Protein AF-A0A838N1I8-F1 (afdb_monomer)

Mean predicted aligned error: 9.78 Å

Solvent-accessible surface area (backbone atoms only — not comparable to full-atom values): 6432 Å² total; per-residue (Å²): 125,80,91,86,69,64,76,57,74,92,73,87,77,55,69,68,59,55,62,69,47,56,84,80,84,59,72,73,76,50,37,42,46,50,54,58,51,42,35,55,70,30,64,53,90,82,84,76,77,94,76,90,78,88,75,81,96,75,74,82,78,85,70,57,55,78,77,49,44,60,57,51,49,52,49,54,51,51,51,49,47,48,57,67,74,46,78,53,76,71,35,73,76,83,77,128

Secondary structure (DSSP, 8-state):
-----SS-S-----HHHHHTTPSP---GGGHHHHHHHHHHHTT----PPP------S-------HHHHHHHHHHHHHHHHHHHHHSTTTTS-----

pLDDT: mean 72.51, std 12.78, range [36.91, 88.31]

Radius of gyration: 15.22 Å; Cα contacts (8 Å, |Δi|>4): 49; chains: 1; bounding box: 43×34×32 Å

Sequence (96 aa):
IRLNDTTNAFKAYRKTAIDGCRPLISPHFNLTVELPLKAIVRGYSWTVIPITWRNRKSGVAKLKLTEMGSRYLFICLYLWLEKYFSRGDYKRHDHI

Structure (mmCIF, N/CA/C/O backbone):
data_AF-A0A838N1I8-F1
#
_entry.id   AF-A0A838N1I8-F1
#
loop_
_atom_site.group_PDB
_atom_site.id
_atom_site.type_symbol
_atom_site.label_atom_id
_atom_site.label_alt_id
_atom_site.label_comp_id
_atom_site.label_asym_id
_atom_site.label_entity_id
_atom_site.label_seq_id
_atom_site.pdbx_PDB_ins_code
_atom_site.Cartn_x
_atom_site.Cartn_y
_atom_site.Cartn_z
_atom_site.occupancy
_atom_site.B_iso_or_equiv
_atom_site.auth_seq_id
_atom_site.auth_comp_id
_atom_site.auth_asym_id
_atom_site.auth_atom_id
_atom_site.pdbx_PDB_model_num
ATOM 1 N N . ILE A 1 1 ? 9.548 -4.419 16.930 1.00 55.47 1 ILE A N 1
ATOM 2 C CA . ILE A 1 1 ? 10.492 -4.745 15.828 1.00 55.47 1 ILE A CA 1
ATOM 3 C C . ILE A 1 1 ? 10.407 -3.625 14.799 1.00 55.47 1 ILE A C 1
ATOM 5 O O . ILE A 1 1 ? 9.299 -3.253 14.431 1.00 55.47 1 ILE A O 1
ATOM 9 N N . ARG A 1 2 ? 11.540 -3.030 14.406 1.00 58.78 2 ARG A N 1
ATOM 10 C CA . ARG A 1 2 ? 11.575 -1.923 13.437 1.00 58.78 2 ARG A CA 1
ATOM 11 C C . ARG A 1 2 ? 11.459 -2.487 12.017 1.00 58.78 2 ARG A C 1
ATOM 13 O O . ARG A 1 2 ? 12.055 -3.516 11.715 1.00 58.78 2 ARG A O 1
ATOM 20 N N . LEU A 1 3 ? 10.665 -1.838 11.172 1.00 62.38 3 LEU A N 1
ATOM 21 C CA . LEU A 1 3 ? 10.492 -2.215 9.770 1.00 62.38 3 LEU A CA 1
ATOM 22 C C . LEU A 1 3 ? 11.831 -2.075 9.038 1.00 62.38 3 LEU A C 1
ATOM 24 O O . LEU A 1 3 ? 12.389 -0.981 9.008 1.00 62.38 3 LEU A O 1
ATOM 28 N N . ASN A 1 4 ? 12.348 -3.184 8.507 1.00 64.62 4 ASN A N 1
ATOM 29 C CA . ASN A 1 4 ? 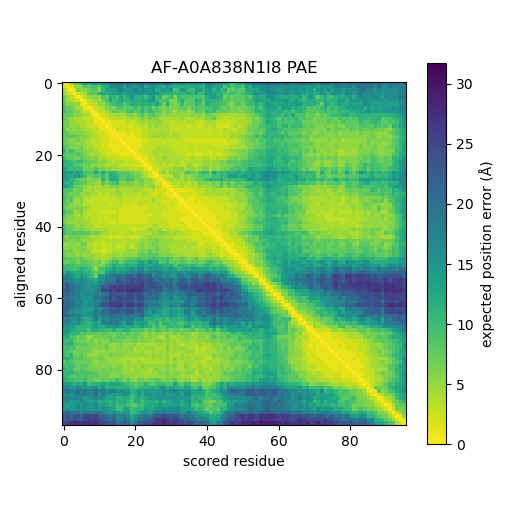13.689 -3.235 7.919 1.00 64.62 4 ASN A CA 1
ATOM 30 C C . ASN A 1 4 ? 13.671 -3.061 6.392 1.00 64.62 4 ASN A C 1
ATOM 32 O O . ASN A 1 4 ? 14.616 -2.534 5.822 1.00 64.62 4 ASN A O 1
ATOM 36 N N . ASP A 1 5 ? 12.587 -3.485 5.734 1.00 65.00 5 ASP A N 1
ATOM 37 C CA . ASP A 1 5 ? 12.436 -3.387 4.282 1.00 65.00 5 ASP A CA 1
ATOM 38 C C . ASP A 1 5 ? 10.951 -3.366 3.882 1.00 65.00 5 ASP A C 1
ATOM 40 O O . ASP A 1 5 ? 10.197 -4.310 4.130 1.00 65.00 5 ASP A O 1
ATOM 44 N N . THR A 1 6 ? 10.517 -2.269 3.263 1.00 62.34 6 THR A N 1
ATOM 45 C CA . THR A 1 6 ? 9.164 -2.101 2.716 1.00 62.34 6 THR A CA 1
ATOM 46 C C . THR A 1 6 ? 9.049 -2.508 1.256 1.00 62.34 6 THR A C 1
ATOM 48 O O . THR A 1 6 ? 7.934 -2.549 0.750 1.00 62.34 6 THR A O 1
ATOM 51 N N . THR A 1 7 ? 10.136 -2.827 0.565 1.00 60.00 7 THR A N 1
ATOM 52 C CA . THR A 1 7 ? 10.110 -3.183 -0.864 1.00 60.00 7 THR A CA 1
ATOM 53 C C . THR A 1 7 ? 9.921 -4.681 -1.099 1.00 60.00 7 THR A C 1
ATOM 55 O O . THR A 1 7 ? 9.560 -5.103 -2.198 1.00 60.00 7 THR A O 1
ATOM 58 N N . ASN A 1 8 ? 10.091 -5.493 -0.051 1.00 68.94 8 ASN A N 1
ATOM 59 C CA . ASN A 1 8 ? 9.854 -6.929 -0.107 1.00 68.94 8 ASN A CA 1
ATOM 60 C C . ASN A 1 8 ? 8.365 -7.253 -0.369 1.00 68.94 8 ASN A C 1
ATOM 62 O O . ASN A 1 8 ? 7.465 -6.585 0.145 1.00 68.94 8 ASN A O 1
ATOM 66 N N . ALA A 1 9 ? 8.107 -8.299 -1.155 1.00 69.75 9 ALA A N 1
ATOM 67 C CA . ALA A 1 9 ? 6.768 -8.797 -1.468 1.00 69.75 9 ALA A CA 1
ATOM 68 C C . ALA A 1 9 ? 6.225 -9.820 -0.446 1.00 69.75 9 ALA A C 1
ATOM 70 O O . ALA A 1 9 ? 5.040 -10.143 -0.490 1.00 69.75 9 ALA A O 1
ATOM 71 N N . PHE A 1 10 ? 7.046 -10.317 0.487 1.00 76.81 10 PHE A N 1
ATOM 72 C CA . PHE A 1 10 ? 6.621 -11.214 1.569 1.00 76.81 10 PHE A CA 1
ATOM 73 C C . PHE A 1 10 ? 5.790 -10.462 2.609 1.00 76.81 10 PHE A C 1
ATOM 75 O O . PHE A 1 10 ? 6.291 -10.016 3.642 1.00 76.81 10 PHE A O 1
ATOM 82 N N . LYS A 1 11 ? 4.502 -10.293 2.309 1.00 83.44 11 LYS A N 1
ATOM 83 C CA . LYS A 1 11 ? 3.538 -9.600 3.163 1.00 83.44 11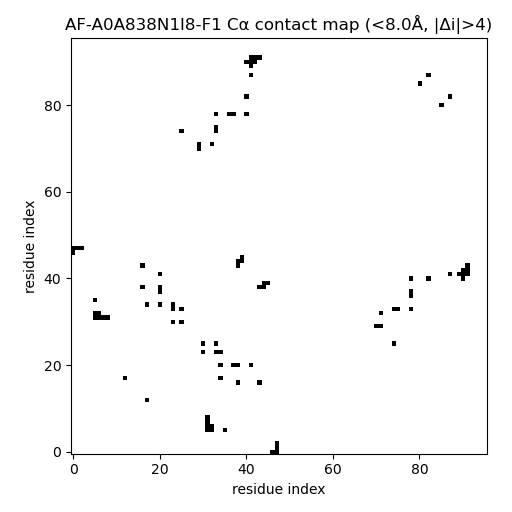 LYS A CA 1
ATOM 84 C C . LYS A 1 11 ? 2.193 -10.300 3.096 1.00 83.44 11 LYS A C 1
ATOM 86 O O . LYS A 1 11 ? 1.729 -10.669 2.022 1.00 83.44 11 LYS A O 1
ATOM 91 N N . ALA A 1 12 ? 1.562 -10.448 4.252 1.00 84.62 12 ALA A N 1
ATOM 92 C CA . ALA A 1 12 ? 0.212 -10.971 4.367 1.00 84.62 12 ALA A CA 1
ATOM 93 C C . ALA A 1 12 ? -0.731 -9.841 4.782 1.00 84.62 12 ALA A C 1
ATOM 95 O O . ALA A 1 12 ? -0.446 -9.101 5.724 1.00 84.62 12 ALA A O 1
ATOM 96 N N . TYR A 1 13 ? -1.862 -9.728 4.091 1.00 86.25 13 TYR A N 1
ATOM 97 C CA . TYR A 1 13 ? -2.885 -8.725 4.366 1.00 86.25 13 TYR A CA 1
ATOM 98 C C . TYR A 1 13 ? -4.226 -9.407 4.602 1.00 86.25 13 TYR A C 1
ATOM 100 O O . TYR A 1 13 ? -4.583 -10.366 3.918 1.00 86.25 13 TYR A O 1
ATOM 108 N N . ARG A 1 14 ? -4.999 -8.887 5.557 1.00 87.31 14 ARG A N 1
ATOM 109 C CA . ARG A 1 14 ? -6.409 -9.264 5.698 1.00 87.31 14 ARG A CA 1
ATOM 110 C C . ARG A 1 14 ? -7.198 -8.693 4.523 1.00 87.31 14 ARG A C 1
ATOM 112 O O . ARG A 1 14 ? -6.912 -7.583 4.077 1.00 87.31 14 ARG A O 1
ATOM 119 N N . LYS A 1 15 ? -8.243 -9.401 4.089 1.00 88.31 15 LYS A N 1
ATOM 120 C CA . LYS A 1 15 ? -9.155 -8.924 3.035 1.00 88.31 15 LYS A CA 1
ATOM 121 C C . LYS A 1 15 ? -9.702 -7.523 3.342 1.00 88.31 15 LYS A C 1
ATOM 123 O O . LYS A 1 15 ? -9.638 -6.648 2.491 1.00 88.31 15 LYS A O 1
ATOM 128 N N . THR A 1 16 ? -10.121 -7.288 4.586 1.00 86.38 16 THR A N 1
ATOM 129 C CA . THR A 1 16 ? -10.628 -5.987 5.053 1.00 86.38 16 THR A CA 1
ATOM 130 C C . THR A 1 16 ? -9.607 -4.858 4.919 1.00 86.38 16 THR A C 1
ATOM 132 O O . THR A 1 16 ? -9.981 -3.740 4.588 1.00 86.38 16 THR A O 1
ATOM 135 N N . ALA A 1 17 ? -8.317 -5.144 5.124 1.00 86.44 17 ALA A N 1
ATOM 136 C CA . ALA A 1 17 ? -7.256 -4.160 4.944 1.00 86.44 17 ALA A CA 1
ATOM 137 C C . ALA A 1 17 ? -7.038 -3.829 3.462 1.00 86.44 17 ALA A C 1
ATOM 139 O O . ALA A 1 17 ? -6.828 -2.669 3.127 1.00 86.44 17 ALA A O 1
ATOM 140 N N . ILE A 1 18 ? -7.126 -4.825 2.573 1.00 86.69 18 ILE A N 1
ATOM 141 C CA . ILE A 1 18 ? -7.033 -4.605 1.122 1.00 86.69 18 ILE A CA 1
ATOM 142 C C . ILE A 1 18 ? -8.213 -3.755 0.648 1.00 86.69 18 ILE A C 1
ATOM 144 O O . ILE A 1 18 ? -8.003 -2.741 -0.015 1.00 86.69 18 ILE A O 1
ATOM 148 N N . ASP A 1 19 ? -9.436 -4.133 1.027 1.00 86.06 19 ASP A N 1
ATOM 149 C CA . ASP A 1 19 ? -10.648 -3.406 0.645 1.00 86.06 19 ASP A CA 1
ATOM 150 C C . ASP A 1 19 ? -10.630 -1.972 1.182 1.00 86.06 19 ASP A C 1
ATOM 152 O O . ASP A 1 19 ? -10.871 -1.027 0.434 1.00 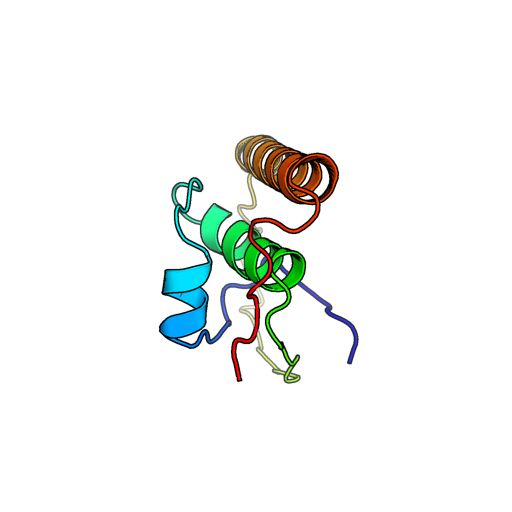86.06 19 ASP A O 1
ATOM 156 N N . GLY A 1 20 ? -10.226 -1.787 2.437 1.00 84.69 20 GLY A N 1
ATOM 157 C CA . GLY A 1 20 ? -10.104 -0.471 3.046 1.00 84.69 20 GLY A CA 1
ATOM 158 C C . GLY A 1 20 ? -8.885 0.342 2.609 1.00 84.69 20 GLY A C 1
ATOM 159 O O . GLY A 1 20 ? -8.776 1.485 3.038 1.00 84.69 20 GLY A O 1
ATOM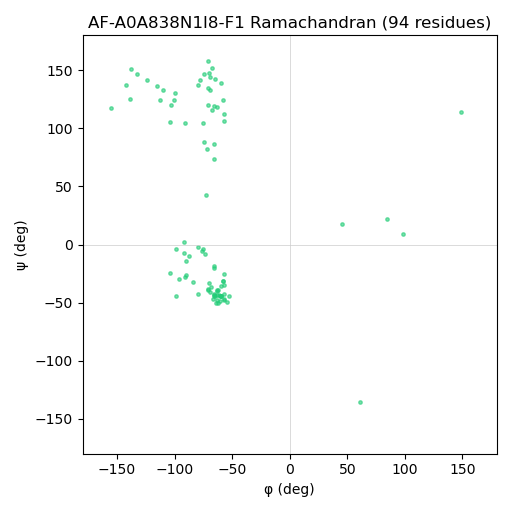 160 N N . CYS A 1 21 ? -7.980 -0.191 1.780 1.00 85.38 21 CYS A N 1
ATOM 161 C CA . CYS A 1 21 ? -6.894 0.563 1.134 1.00 85.38 21 CYS A CA 1
ATOM 162 C C . CYS A 1 21 ? -7.224 0.965 -0.313 1.00 85.38 21 CYS A C 1
ATOM 164 O O . CYS A 1 21 ? -6.431 1.663 -0.948 1.00 85.38 21 CYS A O 1
ATOM 166 N N . ARG A 1 22 ? -8.378 0.548 -0.849 1.00 83.56 22 ARG A N 1
ATOM 167 C CA . ARG A 1 22 ? -8.837 0.979 -2.174 1.00 83.56 22 ARG A CA 1
ATOM 168 C C . ARG A 1 22 ? -9.189 2.481 -2.174 1.00 83.56 22 ARG A C 1
ATOM 170 O O . ARG A 1 22 ? -9.571 3.014 -1.126 1.00 83.56 22 ARG A O 1
ATOM 177 N N . PRO A 1 23 ? -9.069 3.173 -3.324 1.00 85.00 23 PRO A N 1
ATOM 178 C CA . PRO A 1 23 ? -8.543 2.693 -4.609 1.00 85.00 23 PRO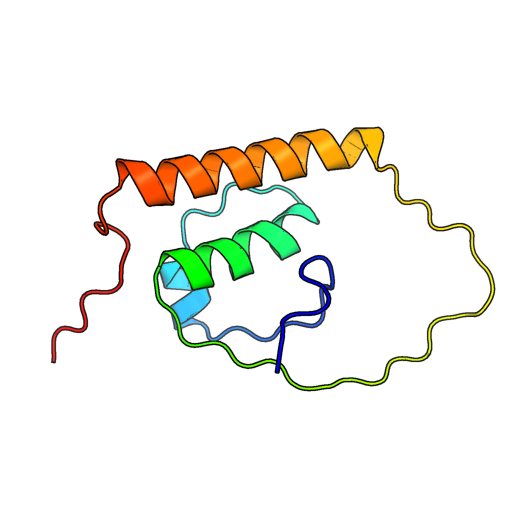 A CA 1
ATOM 179 C C . PRO A 1 23 ? -7.010 2.560 -4.596 1.00 85.00 23 PRO A C 1
ATOM 181 O O . PRO A 1 23 ? -6.331 3.340 -3.938 1.00 85.00 23 PRO A O 1
ATOM 184 N N . LEU A 1 24 ? -6.463 1.576 -5.315 1.00 83.06 24 LEU A N 1
ATOM 185 C CA . LEU A 1 24 ? -5.016 1.392 -5.497 1.00 83.06 24 LEU A CA 1
ATOM 186 C C . LEU A 1 24 ? -4.619 1.961 -6.858 1.00 83.06 24 LEU A C 1
ATOM 188 O O . LEU A 1 24 ? -5.276 1.658 -7.853 1.00 83.06 24 LEU A O 1
ATOM 192 N N . ILE A 1 25 ? -3.580 2.790 -6.893 1.00 77.19 25 ILE A N 1
ATOM 193 C CA . ILE A 1 25 ? -3.193 3.544 -8.098 1.00 77.19 25 ILE A CA 1
ATOM 194 C C . ILE A 1 25 ? -1.965 2.914 -8.765 1.00 77.19 25 ILE A C 1
ATOM 196 O O . ILE A 1 25 ? -1.751 3.065 -9.966 1.00 77.19 25 ILE A O 1
ATOM 200 N N . SER A 1 26 ? -1.155 2.184 -8.002 1.00 75.50 26 SER A N 1
ATOM 201 C CA . SER A 1 26 ? 0.129 1.652 -8.442 1.00 75.50 26 SER A CA 1
ATOM 202 C C . SER A 1 26 ? 0.002 0.516 -9.456 1.00 75.50 26 SER A C 1
ATOM 204 O O . SER A 1 26 ? -0.484 -0.562 -9.103 1.00 75.50 26 SER A O 1
ATOM 206 N N . PRO A 1 27 ? 0.549 0.670 -10.675 1.00 69.00 27 PRO A N 1
ATOM 207 C CA . PRO A 1 27 ? 0.716 -0.454 -11.582 1.00 69.00 27 PRO A CA 1
ATOM 208 C C . PRO A 1 27 ? 1.936 -1.305 -11.182 1.00 69.00 27 PRO A C 1
ATOM 210 O O . PRO A 1 27 ? 2.998 -0.782 -10.830 1.00 69.00 27 PRO A O 1
ATOM 213 N N . HIS A 1 28 ? 1.806 -2.628 -11.303 1.00 72.44 28 HIS A N 1
ATOM 214 C CA . HIS A 1 28 ? 2.875 -3.621 -11.107 1.00 72.44 28 HIS A CA 1
ATOM 215 C C . HIS A 1 28 ? 3.497 -3.639 -9.692 1.00 72.44 28 HIS A C 1
ATOM 217 O O . HIS A 1 28 ? 2.798 -3.640 -8.683 1.00 72.44 28 HIS A O 1
ATOM 223 N N . PHE A 1 29 ? 4.832 -3.712 -9.617 1.00 68.88 29 PHE A N 1
ATOM 224 C CA . PHE A 1 29 ? 5.603 -3.946 -8.394 1.00 68.88 29 PHE A CA 1
ATOM 225 C C . PHE A 1 29 ? 5.499 -2.798 -7.379 1.00 68.88 29 PHE A C 1
ATOM 227 O O . PHE A 1 29 ? 5.695 -3.001 -6.190 1.00 68.88 29 PHE A O 1
ATOM 234 N N . ASN A 1 30 ? 5.075 -1.620 -7.824 1.00 74.06 30 ASN A N 1
ATOM 235 C CA . ASN A 1 30 ? 4.785 -0.470 -6.977 1.00 74.06 30 ASN A CA 1
ATOM 236 C C . ASN A 1 30 ? 3.724 -0.748 -5.890 1.00 74.06 30 ASN A C 1
ATOM 238 O O . ASN A 1 30 ? 3.744 -0.123 -4.826 1.00 74.06 30 ASN A O 1
ATOM 242 N N . LEU A 1 31 ? 2.836 -1.724 -6.122 1.00 79.38 31 LEU A N 1
ATOM 243 C CA . LEU A 1 31 ? 1.824 -2.153 -5.156 1.00 79.38 31 LEU A CA 1
ATOM 244 C C . LEU A 1 31 ? 2.438 -2.627 -3.829 1.00 79.38 31 LEU A C 1
ATOM 246 O O . LEU A 1 31 ? 1.838 -2.433 -2.770 1.00 79.38 31 LEU A O 1
ATOM 250 N N . THR A 1 32 ? 3.643 -3.210 -3.862 1.00 80.44 32 THR A N 1
ATOM 251 C CA . THR A 1 32 ? 4.331 -3.693 -2.652 1.00 80.44 32 THR A CA 1
ATOM 252 C C . THR A 1 32 ? 4.722 -2.556 -1.712 1.00 80.44 32 THR A C 1
ATOM 254 O O . THR A 1 32 ? 4.909 -2.812 -0.521 1.00 80.44 32 THR A O 1
ATOM 257 N N . VAL A 1 33 ? 4.804 -1.322 -2.221 1.00 82.00 33 VAL A N 1
ATOM 258 C CA . VAL A 1 33 ? 5.105 -0.099 -1.467 1.00 82.00 33 VAL A CA 1
ATOM 259 C C . VAL A 1 33 ? 3.826 0.670 -1.136 1.00 82.00 33 VAL A C 1
ATOM 261 O O . VAL A 1 33 ? 3.651 1.068 0.015 1.00 82.00 33 VAL A O 1
ATOM 264 N N . GLU A 1 34 ? 2.899 0.821 -2.088 1.00 85.12 34 GLU A N 1
ATOM 265 C CA . GLU A 1 34 ? 1.650 1.565 -1.858 1.00 85.12 34 GLU A CA 1
ATOM 266 C C . GLU A 1 34 ? 0.779 0.922 -0.776 1.00 85.12 34 GLU A C 1
ATOM 268 O O . GLU A 1 34 ? 0.356 1.603 0.155 1.00 85.12 34 GLU A O 1
ATOM 273 N N . LEU A 1 35 ? 0.526 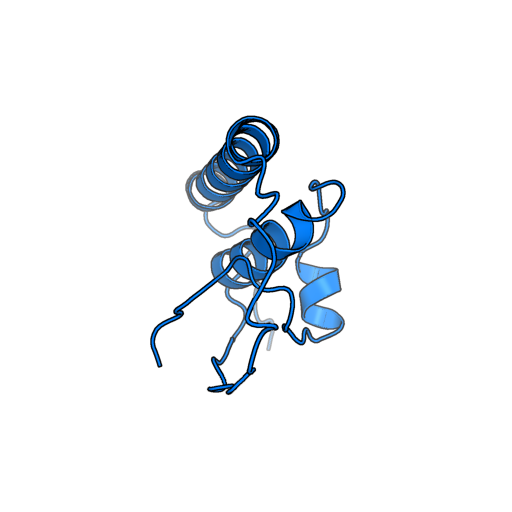-0.385 -0.870 1.00 86.06 35 LEU A N 1
ATOM 274 C CA . LEU A 1 35 ? -0.394 -1.080 0.028 1.00 86.06 35 LEU A CA 1
ATOM 275 C C . LEU A 1 35 ? 0.018 -1.009 1.516 1.00 86.06 35 LEU A C 1
ATOM 277 O O . LEU A 1 35 ? -0.821 -0.646 2.342 1.00 86.06 35 LEU A O 1
ATOM 281 N N . PRO A 1 36 ? 1.275 -1.299 1.911 1.00 84.75 36 PRO A N 1
ATOM 282 C CA . PRO A 1 36 ? 1.687 -1.161 3.308 1.00 84.75 36 PRO A CA 1
ATOM 283 C C . PRO A 1 36 ? 1.730 0.294 3.769 1.00 84.75 36 PRO A C 1
ATOM 285 O O . PRO A 1 36 ? 1.371 0.562 4.913 1.00 84.75 36 PRO A O 1
ATOM 288 N N . LEU A 1 37 ? 2.136 1.237 2.913 1.00 85.06 37 LEU A N 1
ATOM 289 C CA . LEU A 1 37 ? 2.126 2.650 3.287 1.00 85.06 37 LEU A CA 1
ATOM 290 C C . LEU A 1 37 ? 0.691 3.154 3.500 1.00 85.06 37 LEU A C 1
ATOM 292 O O . LEU A 1 37 ? 0.437 3.801 4.514 1.00 85.06 37 LEU A O 1
ATOM 296 N N . LYS A 1 38 ? -0.266 2.788 2.634 1.00 87.06 38 LYS A N 1
ATOM 297 C CA . LYS A 1 38 ? -1.697 3.071 2.843 1.00 87.06 38 LYS A CA 1
ATOM 298 C C . LYS A 1 38 ? -2.223 2.437 4.119 1.00 87.06 38 LYS A C 1
ATOM 300 O O . LYS A 1 38 ? -2.891 3.122 4.887 1.00 87.06 38 LYS A O 1
ATOM 305 N N . ALA A 1 39 ? -1.882 1.178 4.389 1.00 87.00 39 ALA A N 1
ATOM 306 C CA . ALA A 1 39 ? -2.287 0.514 5.624 1.00 87.00 39 ALA A CA 1
ATOM 307 C C . ALA A 1 39 ? -1.807 1.290 6.867 1.00 87.00 39 ALA A C 1
ATOM 309 O O . ALA A 1 39 ? -2.585 1.502 7.795 1.00 87.00 39 ALA A O 1
ATOM 310 N N . ILE A 1 40 ? -0.565 1.791 6.854 1.00 84.56 40 ILE A N 1
ATOM 311 C CA . ILE A 1 40 ? -0.008 2.614 7.940 1.00 84.56 40 ILE A CA 1
ATOM 312 C C . ILE A 1 40 ? -0.721 3.970 8.036 1.00 84.56 40 ILE A C 1
ATOM 314 O O . ILE A 1 40 ? -1.104 4.383 9.129 1.00 84.56 40 ILE A O 1
ATOM 318 N N . VAL A 1 41 ? -0.922 4.668 6.912 1.00 83.12 41 VAL A N 1
ATOM 319 C CA . VAL A 1 41 ? -1.582 5.989 6.883 1.00 83.12 41 VAL A CA 1
ATOM 320 C C . VAL A 1 41 ? -3.036 5.905 7.358 1.00 83.12 41 VAL A C 1
ATOM 322 O O . VAL A 1 41 ? -3.479 6.767 8.118 1.00 83.12 41 VAL A O 1
ATOM 325 N N . ARG A 1 42 ? -3.757 4.846 6.970 1.00 83.69 42 ARG A N 1
ATOM 326 C CA . ARG A 1 42 ? -5.163 4.603 7.338 1.00 83.69 42 ARG A CA 1
ATOM 327 C C . ARG A 1 42 ? -5.346 4.016 8.742 1.00 83.69 42 ARG A C 1
ATOM 329 O O . ARG A 1 42 ? -6.480 3.853 9.183 1.00 83.69 42 ARG A O 1
ATOM 336 N N . GLY A 1 43 ? -4.252 3.745 9.458 1.00 82.12 43 GLY A N 1
ATOM 337 C CA . GLY A 1 43 ? -4.280 3.336 10.864 1.00 82.12 43 GLY A CA 1
ATOM 338 C C . GLY A 1 43 ? -4.506 1.843 11.102 1.00 82.12 43 GLY A C 1
ATOM 339 O O . GLY A 1 43 ? -4.925 1.461 12.189 1.00 82.12 43 GLY A O 1
ATOM 340 N N . TYR A 1 44 ? -4.231 0.981 10.121 1.00 85.19 44 TYR A N 1
ATOM 341 C CA . TYR A 1 44 ? -4.303 -0.464 10.334 1.00 85.19 44 TYR A CA 1
ATOM 342 C C . TYR A 1 44 ? -3.190 -0.945 11.265 1.00 85.19 44 TYR A C 1
ATOM 344 O O . TYR A 1 44 ? -2.048 -0.483 11.198 1.00 85.19 44 TYR A O 1
ATOM 352 N N . SER A 1 45 ? -3.508 -1.938 12.096 1.00 83.50 45 SER A N 1
ATOM 353 C CA . SER A 1 45 ? -2.499 -2.646 12.874 1.00 83.50 45 SER A CA 1
ATOM 354 C C . SER A 1 45 ? -1.642 -3.521 11.959 1.00 83.50 45 SER A C 1
ATOM 356 O O . SER A 1 45 ? -2.134 -4.227 11.075 1.00 83.50 45 SER A O 1
ATOM 358 N N . TRP A 1 46 ? -0.333 -3.469 12.170 1.00 84.62 46 TRP A N 1
ATOM 359 C CA . TRP A 1 46 ? 0.641 -4.267 11.438 1.00 84.62 46 TRP A CA 1
ATOM 360 C C . TRP A 1 46 ? 1.685 -4.805 12.410 1.00 84.62 46 TRP A C 1
ATOM 362 O O . TRP A 1 46 ? 1.971 -4.204 13.445 1.00 84.62 46 TRP A O 1
ATOM 372 N N . THR A 1 47 ? 2.248 -5.960 12.074 1.00 83.50 47 THR A N 1
ATOM 373 C CA . THR A 1 47 ? 3.328 -6.584 12.835 1.00 83.50 47 THR A CA 1
ATOM 374 C C . THR A 1 47 ? 4.429 -7.025 11.884 1.00 83.50 47 THR A C 1
ATOM 376 O O . THR A 1 47 ? 4.162 -7.390 10.738 1.00 83.50 47 THR A O 1
ATOM 379 N N . VAL A 1 48 ? 5.674 -6.965 12.352 1.00 81.62 48 VAL A N 1
ATOM 380 C CA . VAL A 1 48 ? 6.836 -7.452 11.605 1.00 81.62 48 VAL A CA 1
ATOM 381 C C . VAL A 1 48 ? 7.241 -8.781 12.200 1.00 81.62 48 VAL A C 1
ATOM 383 O O . VAL A 1 48 ? 7.601 -8.850 13.373 1.00 81.62 48 VAL A O 1
ATOM 386 N N . ILE A 1 49 ? 7.216 -9.817 11.372 1.00 79.75 49 ILE A N 1
ATOM 387 C CA . ILE A 1 49 ? 7.687 -11.147 11.739 1.00 79.75 49 ILE A CA 1
ATOM 388 C C . ILE A 1 49 ? 9.091 -11.303 11.150 1.00 79.75 49 ILE A C 1
ATOM 390 O O . ILE A 1 49 ? 9.259 -11.096 9.945 1.00 79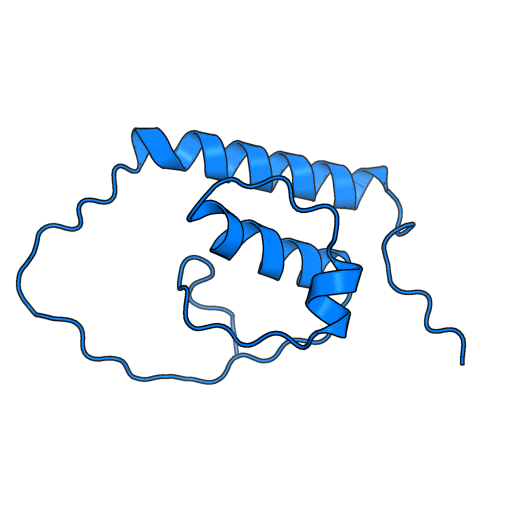.75 49 ILE A O 1
ATOM 394 N N . PRO A 1 50 ? 10.114 -11.621 11.964 1.00 75.44 50 PRO A N 1
ATOM 395 C CA . PRO A 1 50 ? 11.448 -11.862 11.442 1.00 75.44 50 PRO A CA 1
ATOM 396 C C . PRO A 1 50 ? 11.420 -13.124 10.575 1.00 75.44 50 PRO A C 1
ATOM 398 O O . PRO A 1 50 ? 11.100 -14.208 11.054 1.00 75.44 50 PRO A O 1
ATOM 401 N N . ILE A 1 51 ? 11.755 -12.975 9.296 1.00 69.62 51 ILE A N 1
ATOM 402 C CA . ILE A 1 51 ? 11.898 -14.088 8.357 1.00 69.62 51 ILE A CA 1
ATOM 403 C C . ILE A 1 51 ? 13.354 -14.181 7.905 1.00 69.62 51 ILE A C 1
ATOM 405 O O . ILE A 1 51 ? 13.988 -13.172 7.596 1.00 69.62 51 ILE A O 1
ATOM 409 N N . THR A 1 52 ? 13.896 -15.394 7.862 1.00 66.62 52 THR A N 1
ATOM 410 C CA . THR A 1 52 ? 15.234 -15.669 7.333 1.00 66.62 52 THR A CA 1
ATOM 411 C C . THR A 1 52 ? 15.098 -16.303 5.953 1.00 66.62 52 THR A C 1
ATOM 413 O O . THR A 1 52 ? 14.727 -17.463 5.811 1.00 66.62 52 THR A O 1
ATOM 416 N N . TRP A 1 53 ? 15.392 -15.532 4.904 1.00 65.62 53 TRP A N 1
ATOM 417 C CA . TRP A 1 53 ? 15.408 -16.027 3.527 1.00 65.62 53 TRP A CA 1
ATOM 418 C C . TRP A 1 53 ? 16.839 -16.022 2.987 1.00 65.62 53 TRP A C 1
ATOM 420 O O . TRP A 1 53 ? 17.506 -14.987 2.985 1.00 65.62 53 TRP A O 1
ATOM 430 N N . ARG A 1 54 ? 17.333 -17.173 2.520 1.00 59.69 54 ARG A N 1
ATOM 431 C CA . ARG A 1 54 ? 18.643 -17.275 1.857 1.00 59.69 54 ARG A CA 1
ATOM 432 C C . ARG A 1 54 ? 18.459 -17.086 0.352 1.00 59.69 54 ARG A C 1
ATOM 434 O O . ARG A 1 54 ? 18.000 -17.991 -0.336 1.00 59.69 54 ARG A O 1
ATOM 441 N N . ASN A 1 55 ? 18.824 -15.910 -0.157 1.00 58.22 55 ASN A N 1
ATOM 442 C CA . ASN A 1 55 ? 18.816 -15.630 -1.596 1.00 58.22 55 ASN A CA 1
ATOM 443 C C . ASN A 1 55 ? 19.935 -16.396 -2.339 1.00 58.22 55 ASN A C 1
ATOM 445 O O . ASN A 1 55 ? 20.944 -16.775 -1.740 1.00 58.22 55 ASN A O 1
ATOM 449 N N . ARG A 1 56 ? 19.780 -16.601 -3.658 1.00 51.31 56 ARG A N 1
ATOM 450 C CA . ARG A 1 56 ? 20.854 -17.122 -4.536 1.00 51.31 56 ARG A CA 1
ATOM 451 C C . ARG A 1 56 ? 22.076 -16.188 -4.504 1.00 51.31 56 ARG A C 1
ATOM 453 O O . ARG A 1 56 ? 21.920 -14.974 -4.554 1.00 51.31 56 ARG A O 1
ATOM 460 N N . LYS A 1 57 ? 23.286 -16.765 -4.471 1.00 56.72 57 LYS A N 1
ATOM 461 C CA . LYS A 1 57 ? 24.583 -16.056 -4.364 1.00 56.72 57 LYS A CA 1
ATOM 462 C C . LYS A 1 57 ? 25.047 -15.333 -5.643 1.00 56.72 57 LYS A C 1
ATOM 464 O O . LYS A 1 57 ? 26.036 -14.615 -5.593 1.00 56.72 57 LYS A O 1
ATOM 469 N N . SER A 1 58 ? 24.372 -15.514 -6.779 1.00 47.00 58 SER A N 1
ATOM 470 C CA . SER A 1 58 ? 24.814 -14.995 -8.080 1.00 47.00 58 SER A CA 1
ATOM 471 C C . SER A 1 58 ? 23.651 -14.425 -8.893 1.00 47.00 58 SER A C 1
ATOM 473 O O . SER A 1 58 ? 22.666 -15.119 -9.150 1.00 47.00 58 SER A O 1
ATOM 475 N N . GLY A 1 59 ? 23.801 -13.171 -9.317 1.00 49.94 59 GLY A N 1
ATOM 476 C CA . GLY A 1 59 ? 22.856 -12.436 -10.152 1.00 49.94 59 GLY A CA 1
ATOM 477 C C . GLY A 1 59 ? 22.919 -10.952 -9.818 1.00 49.94 59 GLY A C 1
ATOM 478 O O . GLY A 1 59 ? 22.580 -10.558 -8.706 1.00 49.94 59 GLY A O 1
ATOM 479 N N . VAL A 1 60 ? 23.372 -10.126 -10.764 1.00 49.72 60 VAL A N 1
ATOM 480 C CA . VAL A 1 60 ? 23.317 -8.666 -10.619 1.00 49.72 60 VAL A CA 1
ATOM 481 C C . VAL A 1 60 ? 21.856 -8.291 -10.405 1.00 49.72 60 VAL A C 1
ATOM 483 O O . VAL A 1 60 ? 21.000 -8.667 -11.210 1.00 49.72 60 VAL A O 1
ATOM 486 N N . ALA A 1 61 ? 21.557 -7.583 -9.316 1.00 50.44 61 ALA A N 1
ATOM 487 C CA . ALA A 1 61 ? 20.228 -7.047 -9.103 1.00 50.44 61 ALA A CA 1
ATOM 488 C C . ALA A 1 61 ? 19.888 -6.157 -10.307 1.00 50.44 61 ALA A C 1
ATOM 490 O O . ALA A 1 61 ? 20.413 -5.055 -10.439 1.00 50.44 61 ALA A O 1
ATOM 491 N N . LYS A 1 62 ? 19.005 -6.625 -11.199 1.00 50.78 62 LYS A N 1
ATOM 492 C CA . LYS A 1 62 ? 18.419 -5.821 -12.288 1.00 50.78 62 LYS A CA 1
ATOM 493 C C . LYS A 1 62 ? 17.406 -4.816 -11.722 1.00 50.78 62 LYS A C 1
ATOM 495 O O . LYS A 1 62 ? 16.313 -4.633 -12.252 1.00 50.78 62 LYS A O 1
ATOM 500 N N . LEU A 1 63 ? 17.756 -4.184 -10.607 1.00 53.31 63 LEU A N 1
ATOM 501 C CA . LEU A 1 63 ? 17.036 -3.074 -10.022 1.00 53.31 63 LEU A CA 1
ATOM 502 C C . LEU A 1 63 ? 17.339 -1.860 -10.900 1.00 53.31 63 LEU A C 1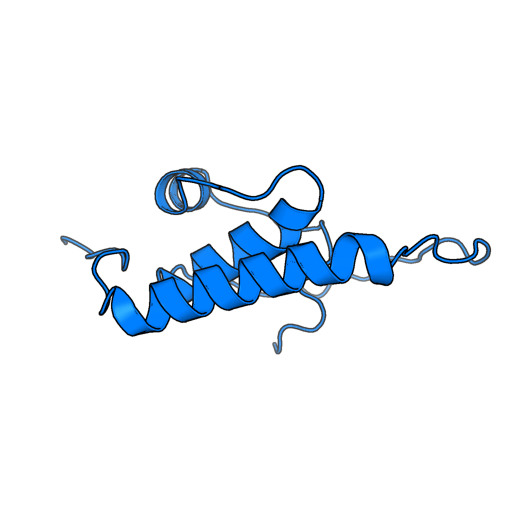
ATOM 504 O O . LEU A 1 63 ? 18.295 -1.122 -10.677 1.00 53.31 63 LEU A O 1
ATOM 508 N N . LYS A 1 64 ? 16.526 -1.678 -11.945 1.00 55.03 64 LYS A N 1
ATOM 509 C CA . LYS A 1 64 ? 16.441 -0.425 -12.701 1.00 55.03 64 LYS A CA 1
ATOM 510 C C . LYS A 1 64 ? 15.875 0.669 -11.783 1.00 55.03 64 LYS A C 1
ATOM 512 O O . LYS A 1 64 ? 14.708 1.047 -11.883 1.00 55.03 64 LYS A O 1
ATOM 517 N N . LEU A 1 65 ? 16.698 1.136 -10.842 1.00 55.84 65 LEU A N 1
ATOM 518 C CA . LEU A 1 65 ? 16.354 2.144 -9.835 1.00 55.84 65 LEU A CA 1
ATOM 519 C C . LEU A 1 65 ? 15.893 3.455 -10.477 1.00 55.84 65 LEU A C 1
ATOM 521 O O . LEU A 1 65 ? 15.039 4.136 -9.928 1.00 55.84 65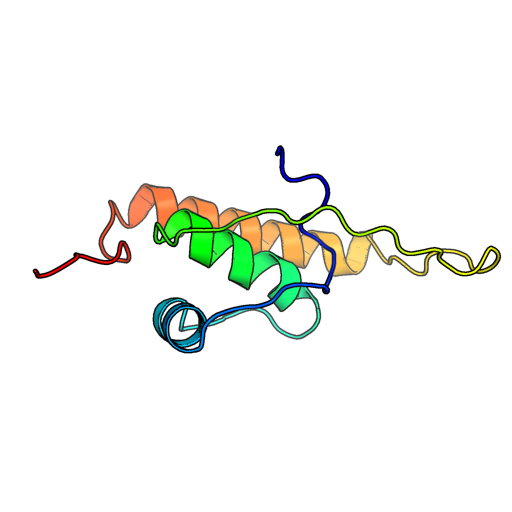 LEU A O 1
ATOM 525 N N . THR A 1 66 ? 16.418 3.789 -11.653 1.00 56.12 66 THR A N 1
ATOM 526 C CA . THR A 1 66 ? 16.078 5.008 -12.395 1.00 56.12 66 THR A CA 1
ATOM 527 C C . THR A 1 66 ? 14.670 4.971 -12.989 1.00 56.12 66 THR A C 1
ATOM 529 O O . THR A 1 66 ? 13.960 5.969 -12.936 1.00 56.12 66 THR A O 1
ATOM 532 N N . GLU A 1 67 ? 14.226 3.819 -13.498 1.00 60.62 67 GLU A N 1
ATOM 533 C CA . GLU A 1 67 ? 12.904 3.668 -14.126 1.00 60.62 67 GLU A CA 1
ATOM 534 C C . GLU A 1 67 ? 11.791 3.409 -13.092 1.00 60.62 67 GLU A C 1
ATOM 536 O O . GLU A 1 67 ? 10.650 3.835 -13.273 1.00 60.62 67 GLU A O 1
ATOM 541 N N . MET A 1 68 ? 12.114 2.725 -11.984 1.00 62.62 68 MET A N 1
ATOM 542 C CA . MET A 1 68 ? 11.162 2.463 -10.895 1.00 62.62 68 MET A CA 1
ATOM 543 C C . MET A 1 68 ? 11.162 3.544 -9.805 1.00 62.62 68 MET A C 1
ATOM 545 O O . MET A 1 68 ? 10.130 3.775 -9.180 1.00 62.62 68 MET A O 1
ATOM 549 N N . GLY A 1 69 ? 12.284 4.234 -9.588 1.00 66.75 69 GLY A N 1
ATOM 550 C CA . GLY A 1 69 ? 12.452 5.227 -8.523 1.00 66.75 69 GLY A CA 1
ATOM 551 C C . GLY A 1 69 ? 11.517 6.424 -8.653 1.00 66.75 69 GLY A C 1
ATOM 552 O O . GLY A 1 69 ? 10.942 6.852 -7.656 1.00 66.75 69 GLY A O 1
ATOM 553 N N . SER A 1 70 ? 11.286 6.913 -9.874 1.00 74.69 70 SER A N 1
ATOM 554 C CA . SER A 1 70 ? 10.329 7.999 -10.129 1.00 74.69 70 SER A CA 1
ATOM 555 C C . SER A 1 70 ? 8.893 7.599 -9.776 1.00 74.69 70 SER A C 1
ATOM 557 O O . SER A 1 70 ? 8.158 8.384 -9.181 1.00 74.69 70 SER A O 1
ATOM 559 N N . ARG A 1 71 ? 8.504 6.351 -10.069 1.00 74.56 71 ARG A N 1
ATOM 560 C CA . ARG A 1 71 ? 7.175 5.819 -9.738 1.00 74.56 71 ARG A CA 1
ATOM 561 C C . ARG A 1 71 ? 7.006 5.634 -8.232 1.00 74.56 71 ARG A C 1
ATOM 563 O O . ARG A 1 71 ? 5.965 6.002 -7.695 1.00 74.56 71 ARG A O 1
ATOM 570 N N . TYR A 1 72 ? 8.035 5.140 -7.542 1.00 74.94 72 TYR A N 1
ATOM 571 C CA . TYR A 1 72 ? 8.028 5.071 -6.079 1.00 74.94 72 TYR A CA 1
ATOM 572 C C . TYR A 1 72 ? 7.951 6.450 -5.437 1.00 74.94 72 TYR A C 1
ATOM 574 O O . TYR A 1 72 ? 7.164 6.641 -4.514 1.00 74.94 72 TYR A O 1
ATOM 582 N N . LEU A 1 73 ? 8.721 7.418 -5.939 1.00 80.94 73 LEU A N 1
ATOM 583 C CA . LEU A 1 73 ? 8.678 8.792 -5.452 1.00 80.94 73 LEU A CA 1
ATOM 584 C C . LEU A 1 73 ? 7.281 9.394 -5.629 1.00 80.94 73 LEU A C 1
ATOM 586 O O . LEU A 1 73 ? 6.758 9.985 -4.688 1.00 80.94 73 LEU A O 1
ATOM 590 N N . PHE A 1 74 ? 6.654 9.189 -6.790 1.00 83.62 74 PHE A N 1
ATOM 591 C CA . PHE A 1 74 ? 5.285 9.634 -7.050 1.00 83.62 74 PHE A CA 1
ATOM 592 C C . PHE A 1 74 ? 4.291 9.064 -6.030 1.00 83.62 74 PHE A C 1
ATOM 594 O O . PHE A 1 74 ? 3.503 9.811 -5.459 1.00 83.62 74 PHE A O 1
ATOM 601 N N . ILE A 1 75 ? 4.365 7.762 -5.744 1.00 82.00 75 ILE A N 1
ATOM 602 C CA . ILE A 1 75 ? 3.492 7.109 -4.756 1.00 82.00 75 ILE A CA 1
ATOM 603 C C . ILE A 1 75 ? 3.761 7.640 -3.350 1.00 82.00 75 ILE A C 1
ATOM 605 O O . ILE A 1 75 ? 2.821 7.944 -2.622 1.00 82.00 75 ILE A O 1
ATOM 609 N N . CYS A 1 76 ? 5.027 7.787 -2.962 1.00 82.19 76 CYS A N 1
ATOM 610 C CA . CYS A 1 76 ? 5.390 8.345 -1.662 1.00 82.19 76 CYS A CA 1
ATOM 611 C C . CYS A 1 76 ? 4.848 9.768 -1.490 1.00 82.19 76 CYS A C 1
ATOM 613 O O . CYS A 1 76 ? 4.278 10.074 -0.444 1.00 82.19 76 CYS A O 1
ATOM 615 N N . LEU A 1 77 ? 4.980 10.617 -2.513 1.00 84.31 77 LEU A N 1
ATOM 616 C CA . LEU A 1 77 ? 4.441 11.978 -2.505 1.00 84.31 77 LEU A CA 1
ATOM 617 C C . LEU A 1 77 ? 2.912 11.978 -2.469 1.00 84.31 77 LEU A C 1
ATOM 619 O O . LEU A 1 77 ? 2.333 12.698 -1.663 1.00 84.31 77 LEU A O 1
ATOM 623 N N . TYR A 1 78 ? 2.259 11.137 -3.273 1.00 84.88 78 TYR A N 1
ATOM 624 C CA . TYR A 1 78 ? 0.805 10.982 -3.264 1.00 84.88 78 TYR A CA 1
ATOM 625 C C . TYR A 1 78 ? 0.289 10.595 -1.873 1.00 84.88 78 TYR A C 1
ATOM 627 O O . TYR A 1 78 ? -0.617 11.236 -1.352 1.00 84.88 78 TYR A O 1
ATOM 635 N N . LEU A 1 79 ? 0.905 9.599 -1.231 1.00 81.25 79 LEU A N 1
ATOM 636 C CA . LEU A 1 79 ? 0.511 9.147 0.105 1.00 81.25 79 LEU A CA 1
ATOM 637 C C . LEU A 1 79 ? 0.838 10.166 1.194 1.00 81.25 79 LEU A C 1
ATOM 639 O O . LEU A 1 79 ? 0.115 10.265 2.184 1.00 81.25 79 LEU A O 1
ATOM 643 N N . TRP A 1 80 ? 1.926 10.920 1.033 1.00 83.62 80 TRP A N 1
ATOM 644 C CA . TRP A 1 80 ? 2.267 12.015 1.935 1.00 83.62 80 TRP A CA 1
ATOM 645 C C . TRP A 1 80 ? 1.234 13.143 1.847 1.00 83.62 80 TRP A C 1
ATOM 647 O O . TRP A 1 80 ? 0.763 13.613 2.884 1.00 83.62 80 TRP A O 1
ATOM 657 N N . LEU A 1 81 ? 0.817 13.504 0.629 1.00 83.69 81 LEU A N 1
ATOM 658 C CA . LEU A 1 81 ? -0.270 14.450 0.392 1.00 83.69 81 LEU A CA 1
ATOM 659 C C . LEU A 1 81 ? -1.598 13.918 0.945 1.00 83.69 81 LEU A C 1
ATOM 661 O O . LEU A 1 81 ? -2.254 14.640 1.688 1.00 83.69 81 LEU A O 1
ATOM 665 N N . GLU A 1 82 ? -1.963 12.659 0.672 1.00 81.38 82 GLU A N 1
ATOM 666 C CA . GLU A 1 82 ? -3.160 12.011 1.239 1.00 81.38 82 GLU A CA 1
ATOM 667 C C . GLU A 1 82 ? -3.126 12.108 2.769 1.00 81.38 82 GLU A C 1
ATOM 669 O O . GLU A 1 82 ? -4.063 12.610 3.378 1.00 81.38 82 GLU A O 1
ATOM 674 N N . LYS A 1 83 ? -2.014 11.745 3.415 1.00 79.00 83 LYS A N 1
ATOM 675 C CA . LYS A 1 83 ? -1.882 11.829 4.876 1.00 79.00 83 LYS A CA 1
ATOM 676 C C . LYS A 1 83 ? -2.046 13.255 5.414 1.00 79.00 83 LYS A C 1
ATOM 678 O O . LYS A 1 83 ? -2.675 13.434 6.456 1.00 79.00 83 LYS A O 1
ATOM 683 N N . TYR A 1 84 ? -1.427 14.241 4.766 1.00 79.69 84 TYR A N 1
ATOM 684 C CA . TYR A 1 84 ? -1.369 15.613 5.275 1.00 79.69 84 TYR A CA 1
ATOM 685 C C . TYR A 1 84 ? -2.661 16.392 4.999 1.00 79.69 84 TYR A C 1
ATOM 687 O O . TYR A 1 84 ? -3.175 17.078 5.882 1.00 79.69 84 TYR A O 1
ATOM 695 N N . PHE A 1 85 ? -3.213 16.249 3.795 1.00 78.69 85 PHE A N 1
ATOM 696 C CA . PHE A 1 85 ? -4.388 16.995 3.347 1.00 78.69 85 PHE A CA 1
ATOM 697 C C . PHE A 1 85 ? -5.706 16.290 3.651 1.00 78.69 85 PHE A C 1
ATOM 699 O O . PHE A 1 85 ? -6.703 16.974 3.856 1.00 78.69 85 PHE A O 1
ATOM 706 N N . SER A 1 86 ? -5.731 14.959 3.760 1.00 67.75 86 SER A N 1
ATOM 707 C CA . SER A 1 86 ? -6.975 14.239 4.054 1.00 67.75 86 SER A CA 1
ATOM 708 C C . SER A 1 86 ? -7.406 14.330 5.520 1.00 67.75 86 SER A C 1
ATOM 710 O O . SER A 1 86 ? -8.455 13.799 5.848 1.00 67.75 86 SER A O 1
ATOM 712 N N . ARG A 1 87 ? -6.612 14.930 6.426 1.00 63.75 87 ARG A N 1
ATOM 713 C CA . ARG A 1 87 ? -6.938 15.150 7.859 1.00 63.75 87 ARG A CA 1
ATOM 714 C C . ARG A 1 87 ? -7.547 13.953 8.625 1.00 63.75 87 ARG A C 1
ATOM 716 O O . ARG A 1 87 ? -8.041 14.127 9.732 1.00 63.75 87 ARG A O 1
ATOM 723 N N . GLY A 1 88 ? -7.422 12.730 8.110 1.00 64.12 88 GLY A N 1
ATOM 724 C CA . GLY A 1 88 ? -8.003 11.529 8.706 1.00 64.12 88 GLY A CA 1
ATOM 725 C C . GLY A 1 88 ? -9.329 11.050 8.107 1.00 64.12 88 GLY A C 1
ATOM 726 O O . GLY A 1 88 ? -9.865 10.094 8.652 1.00 64.12 88 GLY A O 1
ATOM 727 N N . ASP A 1 89 ? -9.819 11.598 6.992 1.00 65.50 89 ASP A N 1
ATOM 728 C CA . ASP A 1 89 ? -11.064 11.126 6.350 1.00 65.50 89 ASP A CA 1
ATOM 729 C C . ASP A 1 89 ? -11.010 9.633 5.989 1.00 65.50 89 ASP A C 1
ATOM 731 O O . ASP A 1 89 ? -11.994 8.911 6.117 1.00 65.50 89 ASP A O 1
ATOM 735 N N . TYR A 1 90 ? -9.832 9.139 5.593 1.00 64.81 90 TYR A N 1
ATOM 736 C CA . TYR A 1 90 ? -9.609 7.719 5.294 1.00 64.81 90 TYR A CA 1
ATOM 737 C C . TYR A 1 90 ? -9.124 6.897 6.491 1.00 64.81 90 TYR A C 1
ATOM 739 O O . TYR A 1 90 ? -8.834 5.705 6.332 1.00 64.81 90 TYR A O 1
ATOM 747 N N . LYS A 1 91 ? -8.988 7.499 7.682 1.00 65.50 91 LYS A N 1
ATOM 748 C CA . LYS A 1 91 ? -8.757 6.701 8.885 1.00 65.50 91 LYS A CA 1
ATOM 749 C C . LYS A 1 91 ? -10.034 5.944 9.180 1.00 65.50 91 LYS A C 1
ATOM 751 O O . LYS A 1 91 ? -11.132 6.498 9.171 1.00 65.50 91 LYS A O 1
ATOM 756 N N . ARG A 1 92 ? -9.866 4.655 9.448 1.00 62.91 92 ARG A N 1
ATOM 757 C CA . ARG A 1 92 ? -10.962 3.810 9.890 1.00 62.91 92 ARG A CA 1
ATOM 758 C C . ARG A 1 92 ? -11.551 4.426 11.165 1.00 62.91 92 ARG A C 1
ATOM 760 O O . ARG A 1 92 ? -10.881 4.475 12.191 1.00 62.91 92 ARG A O 1
ATOM 767 N N . HIS A 1 93 ? -12.779 4.924 11.069 1.00 58.75 93 HIS A N 1
ATOM 768 C CA . HIS A 1 93 ? -13.592 5.228 12.233 1.00 58.75 93 HIS A CA 1
ATOM 769 C C . HIS A 1 93 ? -14.076 3.879 12.748 1.00 58.75 93 HIS A C 1
ATOM 771 O O . HIS A 1 93 ? -14.909 3.233 12.112 1.00 58.75 93 HIS A O 1
ATOM 777 N N . ASP A 1 94 ? -13.481 3.401 13.837 1.00 50.88 94 ASP A N 1
ATOM 778 C CA . ASP A 1 94 ? -14.040 2.283 14.585 1.00 50.88 94 ASP A CA 1
ATOM 779 C C . ASP A 1 94 ? -15.372 2.757 15.182 1.00 50.88 94 ASP A C 1
ATOM 781 O O . ASP A 1 94 ? -15.433 3.283 16.291 1.00 50.88 94 ASP A O 1
ATOM 785 N N . HIS A 1 95 ? -16.445 2.635 14.399 1.00 41.94 95 HIS A N 1
ATOM 786 C CA . HIS A 1 95 ? -17.775 2.533 14.969 1.00 41.94 95 HIS A CA 1
ATOM 787 C C . HIS A 1 95 ? -17.828 1.189 15.699 1.00 41.94 95 HIS A C 1
ATOM 789 O O . HIS A 1 95 ? -17.604 0.139 15.095 1.00 41.94 95 HIS A O 1
ATOM 795 N N . ILE A 1 96 ? -18.000 1.325 17.013 1.00 36.91 96 ILE A N 1
ATOM 796 C CA . ILE A 1 96 ? -18.174 0.314 18.062 1.00 36.91 96 ILE A CA 1
ATOM 797 C C . ILE A 1 96 ? -19.057 -0.846 17.600 1.00 36.91 96 ILE A C 1
ATOM 799 O O . ILE A 1 96 ? -20.111 -0.566 16.986 1.00 36.91 96 ILE A O 1
#

Foldseek 3Di:
DDDDDQQDPPDDDDPVLVVLLPPDDDDDSLCSNLSVLSCVLLPHDDDDDDDDDDDDPDDDPPPPCVVCVVVNVVSVVVSVCCSPVVVNPSHDDPPD